Protein AF-A0A832B959-F1 (afdb_monomer_lite)

pLDDT: mean 92.3, std 11.52, range [41.88, 98.19]

Radius of gyration: 14.57 Å; chains: 1; bounding box: 38×28×36 Å

Sequence (88 aa):
AWLIDGLKKLEKLEFLTAGGARTIGQAAIQFILAEPCVAAVLPNIYNEEQLEEFAAAPDTPTITVAEYNRIQELYARNFDLDSEVAAV

Foldseek 3Di:
DVVVLVVLLVVLLVVQCPPNLADPLLSVQLLQVVDVVDDHDDDDDDDPVSVVRNVCSVVGDHQDPVSNVSNVVCVVCSVVDDDPPPPD

Secondary structure (DSSP, 8-state):
-HHHHHHHHHHTTGGGTGGGSS-HHHHHHHHHHTSTT---------SHHHHHHHHTGGGSPPPPHHHHHHHHHHHHTGGG--------

Structure (mmCIF, N/CA/C/O backbone):
data_AF-A0A832B959-F1
#
_entry.id   AF-A0A832B959-F1
#
loop_
_atom_site.group_PDB
_atom_site.id
_atom_site.type_symbol
_atom_site.label_atom_id
_atom_site.label_alt_id
_atom_site.label_comp_id
_atom_site.label_asym_id
_atom_site.label_entity_id
_atom_site.label_seq_id
_atom_site.pdbx_PDB_ins_code
_atom_site.Cartn_x
_atom_site.Cartn_y
_atom_site.Cartn_z
_atom_site.occupancy
_atom_site.B_iso_or_equiv
_atom_site.auth_seq_id
_atom_site.auth_comp_id
_atom_site.auth_asym_id
_atom_site.auth_atom_id
_atom_site.pdbx_PDB_model_num
ATOM 1 N N . ALA A 1 1 ? 19.800 4.803 -10.842 1.00 72.75 1 ALA A N 1
ATOM 2 C CA . ALA A 1 1 ? 20.264 4.997 -9.438 1.00 72.75 1 ALA A CA 1
ATOM 3 C C . ALA A 1 1 ? 19.100 4.728 -8.478 1.00 72.75 1 ALA A C 1
ATOM 5 O O . ALA A 1 1 ? 18.097 5.421 -8.583 1.00 72.75 1 ALA A O 1
ATOM 6 N N . TRP A 1 2 ? 19.209 3.756 -7.553 1.00 84.69 2 TRP A N 1
ATOM 7 C CA . TRP A 1 2 ? 18.045 3.140 -6.870 1.00 84.69 2 TRP A CA 1
ATOM 8 C C . TRP A 1 2 ? 17.053 4.126 -6.228 1.00 84.69 2 TRP A C 1
ATOM 10 O O . TRP A 1 2 ? 15.847 3.931 -6.349 1.00 84.69 2 TRP A O 1
ATOM 20 N N . LEU A 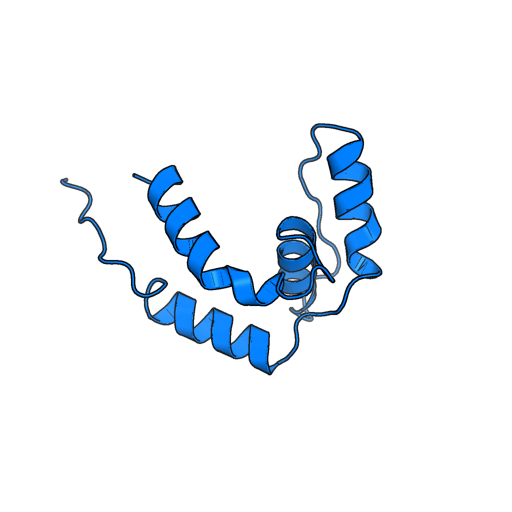1 3 ? 17.547 5.189 -5.582 1.00 88.94 3 LEU A N 1
ATOM 21 C CA . LEU A 1 3 ? 16.703 6.192 -4.927 1.00 88.94 3 LEU A CA 1
ATOM 22 C C . LEU A 1 3 ? 15.897 6.998 -5.950 1.00 88.94 3 LEU A C 1
ATOM 24 O O . LEU A 1 3 ? 14.693 7.160 -5.798 1.00 88.94 3 LEU A O 1
ATOM 28 N N . ILE A 1 4 ? 16.556 7.474 -7.008 1.00 91.44 4 ILE A N 1
ATOM 29 C CA . ILE A 1 4 ? 15.913 8.261 -8.067 1.00 91.44 4 ILE A CA 1
ATOM 30 C C . ILE A 1 4 ? 14.878 7.404 -8.799 1.00 91.44 4 ILE A C 1
ATOM 32 O O . ILE A 1 4 ? 13.770 7.862 -9.058 1.00 91.44 4 ILE A O 1
ATOM 36 N N . ASP A 1 5 ? 15.210 6.148 -9.089 1.00 90.56 5 ASP A N 1
ATOM 37 C CA . ASP A 1 5 ? 14.284 5.235 -9.760 1.00 90.56 5 ASP A CA 1
ATOM 38 C C . ASP A 1 5 ? 13.097 4.890 -8.853 1.00 90.56 5 ASP A C 1
ATOM 40 O O . ASP A 1 5 ? 11.961 4.844 -9.317 1.00 90.56 5 ASP A O 1
ATOM 44 N N . GLY A 1 6 ? 13.335 4.725 -7.549 1.00 91.75 6 GLY A N 1
ATOM 45 C CA . GLY A 1 6 ? 12.281 4.563 -6.550 1.00 91.75 6 GLY A CA 1
ATOM 46 C C . GLY A 1 6 ? 11.326 5.757 -6.500 1.00 91.75 6 GLY A C 1
ATOM 47 O O . GLY A 1 6 ? 10.114 5.562 -6.524 1.00 91.75 6 GLY A O 1
ATOM 48 N N . LEU A 1 7 ? 11.854 6.985 -6.510 1.00 93.94 7 LEU A N 1
ATOM 49 C CA . LEU A 1 7 ? 11.039 8.204 -6.540 1.00 93.94 7 LEU A CA 1
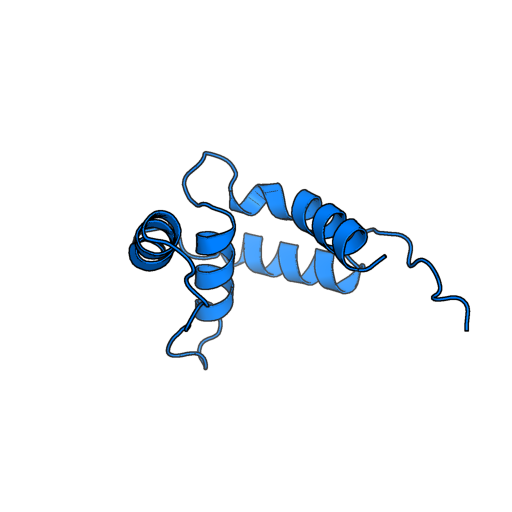ATOM 50 C C . LEU A 1 7 ? 10.203 8.304 -7.826 1.00 93.94 7 LEU A C 1
ATOM 52 O O . LEU A 1 7 ? 9.007 8.563 -7.752 1.00 93.94 7 LEU A O 1
ATOM 56 N N . LYS A 1 8 ? 10.776 7.985 -8.993 1.00 94.81 8 LYS A N 1
ATOM 57 C CA . LYS A 1 8 ? 10.026 7.944 -10.263 1.00 94.81 8 LYS A CA 1
ATOM 58 C C . LYS A 1 8 ? 8.904 6.899 -10.257 1.00 94.81 8 LYS A C 1
ATOM 60 O O . LYS A 1 8 ? 7.837 7.129 -10.817 1.00 94.81 8 LYS A O 1
ATOM 65 N N . LYS A 1 9 ? 9.127 5.731 -9.640 1.00 95.06 9 LYS A N 1
ATOM 66 C CA . LYS A 1 9 ? 8.075 4.709 -9.464 1.00 95.06 9 LYS A CA 1
ATOM 67 C C . LYS A 1 9 ? 6.973 5.212 -8.540 1.00 95.06 9 LYS A C 1
ATOM 69 O O . LYS A 1 9 ? 5.799 4.964 -8.805 1.00 95.06 9 LYS A O 1
ATOM 74 N N . LEU A 1 10 ? 7.351 5.934 -7.487 1.00 94.81 10 LEU A N 1
ATOM 75 C CA . LEU A 1 10 ? 6.416 6.513 -6.535 1.00 94.81 10 LEU A CA 1
ATOM 76 C C . LEU A 1 10 ? 5.482 7.544 -7.192 1.00 94.81 10 LEU A C 1
ATOM 78 O O . LEU A 1 10 ? 4.285 7.512 -6.926 1.00 94.81 10 LEU A O 1
ATOM 82 N N . GLU A 1 11 ? 5.978 8.370 -8.116 1.00 94.62 11 GLU A N 1
ATOM 83 C CA . GLU A 1 11 ? 5.142 9.297 -8.905 1.00 94.62 11 GLU A CA 1
ATOM 84 C C . GLU A 1 11 ? 4.016 8.564 -9.662 1.00 94.62 11 GLU A C 1
ATOM 86 O O . GLU A 1 11 ? 2.890 9.045 -9.771 1.00 94.62 11 GLU A O 1
ATOM 91 N N . LYS A 1 12 ? 4.263 7.338 -10.145 1.00 96.50 12 LYS A N 1
ATOM 92 C CA . LYS A 1 12 ? 3.228 6.539 -10.830 1.00 96.50 12 LYS A CA 1
ATOM 93 C C . LYS A 1 12 ? 2.128 6.030 -9.893 1.00 96.50 12 LYS A C 1
ATOM 95 O O . LYS A 1 12 ? 1.089 5.580 -10.379 1.00 96.50 12 LYS A O 1
ATOM 100 N N . LEU A 1 13 ? 2.346 6.093 -8.580 1.00 96.81 13 LEU A N 1
ATOM 101 C CA . LEU A 1 13 ? 1.427 5.642 -7.536 1.00 96.81 13 LEU A CA 1
ATOM 102 C C . LEU A 1 13 ? 0.620 6.783 -6.893 1.00 96.81 13 LEU A C 1
ATOM 104 O O . LEU A 1 13 ? -0.178 6.514 -5.999 1.00 96.81 13 LEU A O 1
ATOM 108 N N . GLU A 1 14 ? 0.743 8.028 -7.369 1.00 95.31 14 GLU A N 1
ATOM 109 C CA . GLU A 1 14 ? 0.010 9.197 -6.837 1.00 95.31 14 GLU A CA 1
ATOM 110 C C . GLU A 1 14 ? -1.517 9.015 -6.793 1.00 95.31 14 GLU A C 1
ATOM 112 O O . GLU A 1 14 ? -2.206 9.610 -5.967 1.00 95.31 14 GLU A O 1
ATOM 117 N N . PHE A 1 15 ? -2.075 8.146 -7.640 1.00 95.75 15 PHE A N 1
ATOM 118 C CA . PHE A 1 15 ? -3.507 7.847 -7.616 1.00 95.75 15 PHE A CA 1
ATOM 119 C C . PHE A 1 15 ? -3.978 7.209 -6.297 1.00 95.75 15 PHE A C 1
ATOM 121 O O . PHE A 1 15 ? -5.163 7.290 -5.994 1.00 95.75 15 PHE A O 1
ATOM 128 N N . LEU A 1 16 ? -3.080 6.605 -5.508 1.00 96.94 16 LEU A N 1
ATOM 129 C CA . LEU A 1 16 ? -3.409 5.991 -4.216 1.00 96.94 16 LEU A CA 1
ATOM 130 C C . LEU A 1 16 ? -3.664 7.020 -3.108 1.00 96.94 16 LEU A C 1
ATOM 132 O O . LEU A 1 16 ? -4.383 6.730 -2.146 1.00 96.94 16 LEU A O 1
ATOM 136 N N . THR A 1 17 ? -3.087 8.213 -3.251 1.00 95.81 17 THR A N 1
ATOM 137 C CA . THR A 1 17 ? -3.191 9.328 -2.299 1.00 95.81 17 THR A CA 1
ATOM 138 C C . THR A 1 17 ? -4.092 10.450 -2.823 1.00 95.81 17 THR A C 1
ATOM 140 O O . THR A 1 17 ? -4.297 11.463 -2.147 1.00 95.81 17 THR A O 1
ATOM 143 N N . ALA A 1 18 ? -4.671 10.275 -4.016 1.00 88.94 18 ALA A N 1
ATOM 144 C CA . ALA A 1 18 ? -5.568 11.240 -4.631 1.00 88.94 18 ALA A CA 1
ATOM 145 C C . ALA A 1 18 ? -6.746 11.576 -3.700 1.00 88.94 18 ALA A C 1
ATOM 147 O O . ALA A 1 18 ? -7.416 10.698 -3.159 1.00 88.94 18 ALA A O 1
ATOM 148 N N . GLY A 1 19 ? -6.995 12.873 -3.505 1.00 88.19 19 GLY A N 1
ATOM 149 C CA . GLY A 1 19 ? -8.040 13.365 -2.601 1.00 88.19 19 GLY A CA 1
ATOM 150 C C . GLY A 1 19 ? -7.650 13.410 -1.120 1.00 88.19 19 GLY A C 1
ATOM 151 O O . GLY A 1 19 ? -8.477 13.810 -0.308 1.00 88.19 19 GLY A O 1
ATOM 152 N N . GLY A 1 20 ? -6.416 13.039 -0.758 1.00 91.19 20 GLY A N 1
ATOM 153 C CA . GLY A 1 20 ? -5.884 13.214 0.599 1.00 91.19 20 GLY A CA 1
ATOM 154 C C . GLY A 1 20 ? -6.455 12.254 1.644 1.00 91.19 20 GLY A C 1
ATOM 155 O O . GLY A 1 20 ? -6.228 12.448 2.832 1.00 91.19 20 GLY A O 1
ATOM 156 N N . ALA A 1 21 ? -7.178 11.213 1.223 1.00 92.69 21 ALA A N 1
ATOM 157 C CA . ALA A 1 21 ? -7.756 10.224 2.135 1.00 92.69 21 ALA A CA 1
ATOM 158 C C . ALA A 1 21 ? -6.706 9.293 2.773 1.00 92.69 21 ALA A C 1
ATOM 160 O O . ALA A 1 21 ? -7.014 8.599 3.740 1.00 92.69 21 ALA A O 1
ATOM 161 N N . ARG A 1 22 ? -5.494 9.253 2.204 1.00 96.81 22 ARG A N 1
ATOM 162 C CA . ARG A 1 22 ? -4.338 8.464 2.648 1.00 96.81 22 ARG A CA 1
ATOM 163 C C . ARG A 1 22 ? -3.045 9.204 2.354 1.00 96.81 22 ARG A C 1
ATOM 165 O O . ARG A 1 22 ? -2.911 9.802 1.284 1.00 96.81 22 ARG A O 1
ATOM 172 N N . THR A 1 23 ? -2.064 9.058 3.234 1.00 97.31 23 THR A N 1
ATOM 173 C CA . THR A 1 23 ? -0.658 9.275 2.880 1.00 97.31 23 THR A CA 1
ATOM 174 C C . THR A 1 23 ? -0.119 8.098 2.063 1.00 97.31 23 THR A C 1
ATOM 176 O O . THR A 1 23 ? -0.735 7.030 1.978 1.00 97.31 23 THR A O 1
ATOM 179 N N . ILE A 1 24 ? 1.070 8.253 1.475 1.00 96.38 24 ILE A N 1
ATOM 180 C CA . ILE A 1 24 ? 1.721 7.130 0.795 1.00 96.38 24 ILE A CA 1
ATOM 181 C C . ILE A 1 24 ? 2.102 6.005 1.770 1.00 96.38 24 ILE A C 1
ATOM 183 O O . ILE A 1 24 ? 1.970 4.833 1.420 1.00 96.38 24 ILE A O 1
ATOM 187 N N . GLY A 1 25 ? 2.529 6.335 2.994 1.00 96.31 25 GLY A N 1
ATOM 188 C CA . GLY A 1 25 ? 2.864 5.340 4.013 1.00 96.31 25 GLY A CA 1
ATOM 189 C C . GLY A 1 25 ? 1.648 4.500 4.399 1.00 96.31 25 GLY A C 1
ATOM 190 O O . GLY A 1 25 ? 1.713 3.270 4.408 1.00 96.31 25 GLY A O 1
ATOM 191 N N . GLN A 1 26 ? 0.503 5.153 4.602 1.00 97.88 26 GLN A N 1
ATOM 192 C CA . GLN A 1 26 ? -0.767 4.482 4.879 1.00 97.88 26 GLN A CA 1
ATOM 193 C C . GLN A 1 26 ? -1.232 3.626 3.696 1.00 97.88 26 GLN A C 1
ATOM 195 O O . GLN A 1 26 ? -1.650 2.486 3.895 1.00 97.88 26 GLN A O 1
ATOM 200 N N . ALA A 1 27 ? -1.100 4.121 2.459 1.00 97.88 27 ALA A N 1
ATOM 201 C CA . ALA A 1 27 ? -1.409 3.339 1.262 1.00 97.88 27 ALA A CA 1
ATOM 202 C C . ALA A 1 27 ? -0.521 2.087 1.136 1.00 97.88 27 ALA A C 1
ATOM 204 O O . ALA A 1 27 ? -1.017 1.021 0.776 1.00 97.88 27 ALA A O 1
ATOM 205 N N . ALA A 1 28 ? 0.769 2.182 1.478 1.00 97.12 28 ALA A N 1
ATOM 206 C CA . ALA A 1 28 ? 1.677 1.038 1.488 1.00 97.12 28 ALA A CA 1
ATOM 207 C C . ALA A 1 28 ? 1.284 -0.007 2.547 1.00 97.12 28 ALA A C 1
ATOM 209 O O . ALA A 1 28 ? 1.281 -1.202 2.254 1.00 97.12 28 ALA A O 1
ATOM 210 N N . ILE A 1 29 ? 0.895 0.426 3.753 1.00 97.88 29 ILE A N 1
ATOM 211 C CA . ILE A 1 29 ? 0.397 -0.471 4.809 1.00 97.88 29 ILE A CA 1
ATOM 212 C C . ILE A 1 29 ? -0.893 -1.169 4.358 1.00 97.88 29 ILE A C 1
ATOM 214 O O . ILE A 1 29 ? -0.979 -2.395 4.427 1.00 97.88 29 ILE A O 1
ATOM 218 N N . GLN A 1 30 ? -1.863 -0.412 3.837 1.00 97.62 30 GLN A N 1
ATOM 219 C CA . GLN A 1 30 ? -3.122 -0.951 3.312 1.00 97.62 30 GLN A CA 1
ATOM 220 C C . GLN A 1 30 ? -2.894 -1.929 2.149 1.00 97.62 30 GLN A C 1
ATOM 222 O O . GLN A 1 30 ? -3.597 -2.930 2.042 1.00 97.62 30 GLN A O 1
ATOM 227 N N . PHE A 1 31 ? -1.896 -1.681 1.296 1.00 97.56 31 PHE A N 1
ATOM 228 C CA . PHE A 1 31 ? -1.515 -2.598 0.220 1.00 97.56 31 PHE A CA 1
ATOM 229 C C . PHE A 1 31 ? -0.976 -3.928 0.742 1.00 97.56 31 PHE A C 1
ATOM 231 O O 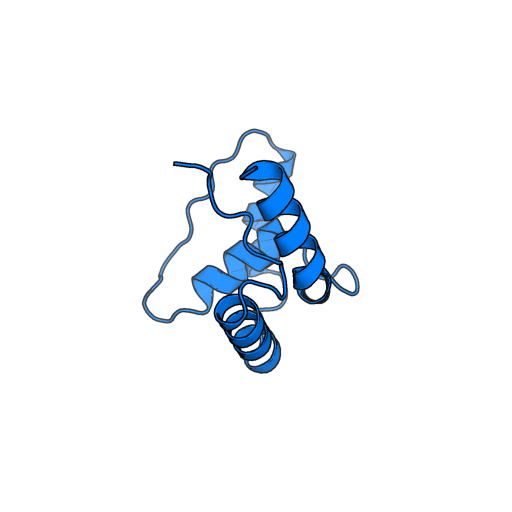. PHE A 1 31 ? -1.371 -4.977 0.243 1.00 97.56 31 PHE A O 1
ATOM 238 N N . ILE A 1 32 ? -0.113 -3.904 1.759 1.00 96.88 32 ILE A N 1
ATOM 239 C CA . ILE A 1 32 ? 0.420 -5.132 2.359 1.00 96.88 32 ILE A CA 1
ATOM 240 C C . ILE A 1 32 ? -0.698 -5.924 3.056 1.00 96.88 32 ILE A C 1
ATOM 242 O O . ILE A 1 32 ? -0.778 -7.139 2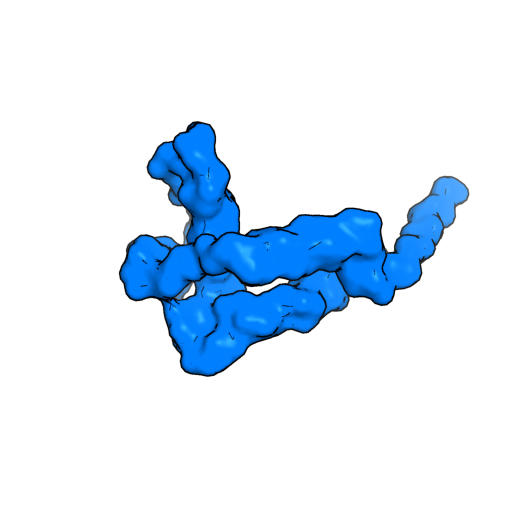.898 1.00 96.88 32 ILE A O 1
ATOM 246 N N . LEU A 1 33 ? -1.584 -5.241 3.788 1.00 96.38 33 LEU A N 1
ATOM 247 C CA . LEU A 1 33 ? -2.720 -5.859 4.485 1.00 96.38 33 LEU A CA 1
ATOM 248 C C . LEU A 1 33 ? -3.835 -6.347 3.546 1.00 96.38 33 LEU A C 1
ATOM 250 O O . LEU A 1 33 ? -4.717 -7.083 3.984 1.00 96.38 33 LEU A O 1
ATOM 254 N N . ALA A 1 34 ? -3.812 -5.966 2.266 1.00 95.31 34 ALA A N 1
ATOM 255 C CA . ALA A 1 34 ? -4.752 -6.484 1.275 1.00 95.31 34 ALA A CA 1
ATOM 256 C C . ALA A 1 34 ? -4.501 -7.966 0.942 1.00 95.31 34 ALA A C 1
ATOM 258 O O . ALA A 1 34 ? -5.389 -8.628 0.407 1.00 95.31 34 ALA A O 1
ATOM 259 N N . GLU A 1 35 ? -3.312 -8.492 1.251 1.00 95.00 35 GLU A N 1
ATOM 260 C CA . GLU A 1 35 ? -2.978 -9.901 1.066 1.00 95.00 35 GLU A CA 1
ATOM 261 C C . GLU A 1 35 ? -3.545 -10.745 2.228 1.00 95.00 35 GLU A C 1
ATOM 263 O O . GLU A 1 35 ? -3.104 -10.580 3.368 1.00 95.00 35 GLU A O 1
ATOM 268 N N . PRO A 1 36 ? -4.467 -11.699 1.979 1.00 93.62 36 PRO A N 1
ATOM 269 C CA . PRO A 1 36 ? -5.139 -12.448 3.047 1.00 93.62 36 PRO A CA 1
ATOM 270 C C . PRO A 1 36 ? -4.211 -13.239 3.974 1.00 93.62 36 PRO A C 1
ATOM 272 O O . PRO A 1 36 ? -4.604 -13.575 5.091 1.00 93.62 36 PRO A O 1
ATOM 275 N N . CYS A 1 37 ? -2.999 -13.578 3.520 1.00 96.62 37 CYS A N 1
ATOM 276 C CA . CYS A 1 37 ? -2.028 -14.295 4.344 1.00 96.62 37 CYS A CA 1
ATOM 277 C C . CYS A 1 37 ? -1.228 -13.393 5.303 1.00 96.62 37 CYS A C 1
ATOM 279 O O . CYS A 1 37 ? -0.490 -13.912 6.144 1.00 96.62 37 CYS A O 1
ATOM 281 N N . VAL A 1 38 ? -1.383 -12.066 5.228 1.00 96.75 38 VAL A N 1
ATOM 282 C CA . VAL A 1 38 ? -0.671 -11.110 6.081 1.00 96.75 38 VAL A CA 1
ATOM 283 C C . VAL A 1 38 ? -1.556 -10.645 7.235 1.00 96.75 38 VAL A C 1
ATOM 285 O O . VAL A 1 38 ? -2.590 -10.017 7.041 1.00 96.75 38 VAL A O 1
ATOM 288 N N . ALA A 1 39 ? -1.119 -10.919 8.466 1.00 96.00 39 ALA A N 1
ATOM 289 C CA . ALA A 1 39 ? -1.862 -10.548 9.672 1.00 96.00 39 ALA A CA 1
ATOM 290 C C . ALA A 1 39 ? -1.503 -9.157 10.230 1.00 96.00 39 ALA A C 1
ATOM 292 O O . ALA A 1 39 ? -2.328 -8.538 10.898 1.00 96.00 39 ALA A O 1
ATOM 293 N N . ALA A 1 40 ? -0.270 -8.683 10.018 1.00 96.12 40 ALA A N 1
ATOM 294 C CA . ALA A 1 40 ? 0.222 -7.427 10.585 1.00 96.12 40 ALA A CA 1
ATOM 295 C C . ALA A 1 40 ? 1.379 -6.836 9.763 1.00 96.12 40 ALA A C 1
ATOM 297 O O . ALA A 1 40 ? 2.115 -7.566 9.098 1.00 96.12 40 ALA A O 1
ATOM 298 N N . VAL A 1 41 ? 1.569 -5.518 9.876 1.00 96.19 41 VAL A N 1
ATOM 299 C CA . VAL A 1 41 ? 2.687 -4.762 9.288 1.00 96.19 41 VAL A CA 1
ATOM 300 C C . VAL A 1 41 ? 3.445 -4.054 10.408 1.00 96.19 41 VAL A C 1
ATOM 302 O O . VAL A 1 41 ? 2.835 -3.403 11.251 1.00 96.19 41 VAL A O 1
ATOM 305 N N . LEU A 1 42 ? 4.773 -4.184 10.420 1.00 95.06 42 LEU A N 1
ATOM 306 C CA . LEU A 1 42 ? 5.663 -3.582 11.417 1.00 95.06 42 LEU A CA 1
ATOM 307 C C . LEU A 1 42 ? 6.598 -2.581 10.717 1.00 95.06 42 LEU A C 1
ATOM 309 O O . LEU A 1 42 ? 7.664 -2.983 10.244 1.00 95.06 42 LEU A O 1
ATOM 313 N N . PRO A 1 43 ? 6.200 -1.303 10.578 1.00 94.00 43 PRO A N 1
ATOM 314 C CA . PRO A 1 43 ? 7.049 -0.289 9.965 1.00 94.00 43 PRO A CA 1
ATOM 315 C C . PRO A 1 43 ? 8.203 0.112 10.895 1.00 94.00 43 PRO A C 1
ATOM 317 O O . PRO A 1 43 ? 8.081 0.075 12.120 1.00 94.00 43 PRO A O 1
ATOM 320 N N . ASN A 1 44 ? 9.313 0.563 10.308 1.00 95.56 44 ASN A N 1
ATOM 321 C CA . ASN A 1 44 ? 10.345 1.277 11.057 1.00 95.56 44 ASN A CA 1
ATOM 322 C C . ASN A 1 44 ? 9.861 2.706 11.315 1.00 95.56 44 ASN A C 1
ATOM 324 O O . ASN A 1 44 ? 9.545 3.427 10.370 1.00 95.56 44 ASN A O 1
ATOM 328 N N . ILE A 1 45 ? 9.819 3.104 12.582 1.00 96.75 45 ILE A N 1
ATOM 329 C CA . ILE A 1 45 ? 9.298 4.398 13.027 1.00 96.75 45 ILE A CA 1
ATOM 330 C C . ILE A 1 45 ? 10.459 5.204 13.599 1.00 96.75 45 ILE A C 1
ATOM 332 O O . ILE A 1 45 ? 11.148 4.740 14.508 1.00 96.75 45 ILE A O 1
ATOM 336 N N . TYR A 1 46 ? 10.683 6.401 13.062 1.00 96.31 46 TYR A N 1
ATOM 337 C CA . TYR A 1 46 ? 11.815 7.247 13.452 1.00 96.31 46 TYR A CA 1
ATOM 338 C C . TYR A 1 46 ? 11.418 8.434 14.333 1.00 96.31 46 TYR A C 1
ATOM 340 O O . TYR A 1 46 ? 12.276 9.005 15.005 1.00 96.31 46 TYR A O 1
ATOM 348 N N . ASN A 1 47 ? 10.143 8.822 14.330 1.00 97.88 47 ASN A N 1
ATOM 349 C CA . ASN A 1 47 ? 9.628 9.958 15.088 1.00 97.88 47 ASN A CA 1
ATOM 350 C C . ASN A 1 47 ? 8.131 9.787 15.409 1.00 97.88 47 ASN A C 1
ATOM 352 O O . ASN A 1 47 ? 7.487 8.840 14.958 1.00 97.88 47 ASN A O 1
ATOM 356 N N . GLU A 1 48 ? 7.606 10.702 16.221 1.00 98.19 48 GLU A N 1
ATOM 357 C CA . GLU A 1 48 ? 6.207 10.713 16.666 1.00 98.19 48 GLU A CA 1
ATOM 358 C C . GLU A 1 48 ? 5.224 10.945 15.509 1.00 98.19 48 GLU A C 1
ATOM 360 O O . GLU A 1 48 ? 4.223 10.247 15.420 1.00 98.19 48 GLU A O 1
ATOM 365 N N . GLU A 1 49 ? 5.553 11.822 14.559 1.00 97.81 49 GLU A N 1
ATOM 366 C CA . GLU A 1 49 ? 4.712 12.085 13.381 1.00 97.81 49 GLU A CA 1
ATOM 367 C C . GLU A 1 49 ? 4.480 10.814 12.543 1.00 97.81 49 GLU A C 1
ATOM 369 O O . GLU A 1 49 ? 3.350 10.505 12.174 1.00 97.81 49 GLU A O 1
ATOM 374 N N . GLN A 1 50 ? 5.527 10.016 12.306 1.00 97.50 50 GLN A N 1
ATOM 375 C CA . GLN A 1 50 ? 5.408 8.726 11.619 1.00 97.50 50 GLN A CA 1
ATOM 376 C C . GLN A 1 50 ? 4.633 7.698 12.435 1.00 97.50 50 GLN A C 1
ATOM 378 O O . GLN A 1 50 ? 3.909 6.882 11.864 1.00 97.50 50 GLN A O 1
ATOM 383 N N . LEU A 1 51 ? 4.800 7.703 13.762 1.00 97.69 51 LEU A N 1
ATOM 384 C CA . LEU A 1 51 ? 4.023 6.829 14.634 1.00 97.69 51 LEU A CA 1
ATOM 385 C C . LEU A 1 51 ? 2.530 7.123 14.468 1.00 97.69 51 LEU A C 1
ATOM 387 O O . LEU A 1 51 ? 1.761 6.195 14.233 1.00 97.69 51 LEU A O 1
ATOM 391 N N . GLU A 1 52 ? 2.140 8.394 14.559 1.00 97.94 52 GLU A N 1
ATOM 392 C CA . GLU A 1 52 ? 0.756 8.839 14.393 1.00 97.94 52 GLU A CA 1
ATOM 393 C C . GLU A 1 52 ? 0.227 8.521 12.988 1.00 97.94 52 GLU A C 1
ATOM 395 O O . GLU A 1 52 ? -0.846 7.928 12.852 1.00 97.94 52 GLU A O 1
ATOM 400 N N . GLU A 1 53 ? 1.003 8.830 11.943 1.00 97.69 53 GLU A N 1
ATOM 401 C CA . GLU A 1 53 ? 0.651 8.540 10.551 1.00 97.69 53 GLU A CA 1
ATOM 402 C C . GLU A 1 53 ? 0.371 7.045 10.337 1.00 97.69 53 GLU A C 1
ATOM 404 O O . GLU A 1 53 ? -0.675 6.671 9.795 1.00 97.69 53 GLU A O 1
ATOM 409 N N . PHE A 1 54 ? 1.298 6.176 10.748 1.00 98.00 54 PHE A N 1
ATOM 410 C CA . PHE A 1 54 ? 1.205 4.739 10.488 1.00 98.00 54 PHE A CA 1
ATOM 411 C C . PHE A 1 54 ? 0.185 4.051 11.396 1.00 98.00 54 PHE A C 1
ATOM 413 O O . PHE A 1 54 ? -0.491 3.125 10.946 1.00 98.00 54 PHE A O 1
ATOM 420 N N . ALA A 1 55 ? 0.023 4.511 12.640 1.00 96.75 55 ALA A N 1
ATOM 421 C CA . ALA A 1 55 ? -0.999 3.997 13.548 1.00 96.75 55 ALA A CA 1
ATOM 422 C C . ALA A 1 55 ? -2.423 4.297 13.054 1.00 96.75 55 ALA A C 1
ATOM 424 O O . ALA A 1 55 ? -3.317 3.488 13.284 1.00 96.75 55 ALA A O 1
ATOM 425 N N . ALA A 1 56 ? -2.622 5.406 12.333 1.00 97.06 56 ALA A N 1
ATOM 426 C CA . ALA A 1 56 ? -3.901 5.766 11.723 1.00 97.06 56 ALA A CA 1
ATOM 427 C C . ALA A 1 56 ? -4.192 5.032 10.397 1.00 97.06 56 ALA A C 1
ATOM 429 O O . ALA A 1 56 ? -5.284 5.168 9.848 1.00 97.06 56 ALA A O 1
ATOM 430 N N . ALA A 1 57 ? -3.254 4.237 9.859 1.00 97.31 57 ALA A N 1
ATOM 431 C CA . ALA A 1 57 ? -3.449 3.533 8.587 1.00 97.31 57 ALA A CA 1
ATOM 432 C C . ALA A 1 57 ? -4.730 2.668 8.527 1.00 97.31 57 ALA A C 1
ATOM 434 O O . ALA A 1 57 ? -5.404 2.733 7.494 1.00 97.31 57 ALA A O 1
ATOM 435 N N . PRO A 1 58 ? -5.126 1.915 9.579 1.00 95.00 58 PRO A N 1
ATOM 436 C CA . PRO A 1 58 ? -6.361 1.124 9.575 1.00 95.00 58 PRO A CA 1
ATOM 437 C C . PRO A 1 58 ? -7.647 1.946 9.409 1.00 95.00 58 PRO A C 1
ATOM 439 O O . PRO A 1 58 ? -8.629 1.412 8.901 1.00 95.00 58 PRO A O 1
ATOM 442 N N . ASP A 1 59 ? -7.636 3.229 9.788 1.00 96.50 59 ASP A N 1
ATOM 443 C CA . ASP A 1 59 ? -8.789 4.135 9.673 1.00 96.50 59 ASP A CA 1
ATOM 444 C C . ASP A 1 59 ? -8.925 4.755 8.272 1.00 96.50 59 ASP A C 1
ATOM 446 O O . ASP A 1 59 ? -9.885 5.471 7.975 1.00 96.50 59 ASP A O 1
ATOM 450 N N . THR A 1 60 ? -7.966 4.486 7.387 1.00 97.38 60 THR A N 1
ATOM 451 C CA . THR A 1 60 ? -7.987 4.970 6.006 1.00 97.38 60 THR A CA 1
ATOM 452 C C . THR A 1 60 ? -8.651 3.970 5.053 1.00 97.38 60 THR A C 1
ATOM 454 O O . THR A 1 60 ? -8.753 2.784 5.372 1.00 97.38 60 THR A O 1
ATOM 457 N N . PRO A 1 61 ? -9.103 4.399 3.857 1.00 96.62 61 PRO A N 1
ATOM 458 C CA . PRO A 1 61 ? -9.671 3.484 2.871 1.00 96.62 61 PRO A CA 1
ATOM 459 C C . PRO A 1 61 ? -8.743 2.306 2.542 1.00 96.62 61 PRO A C 1
ATOM 461 O O . PRO A 1 61 ? -7.550 2.484 2.291 1.00 96.62 61 PRO A O 1
ATOM 464 N N . THR A 1 62 ? -9.289 1.096 2.461 1.00 96.31 62 THR A N 1
ATOM 465 C CA . THR A 1 62 ? -8.526 -0.077 2.017 1.00 96.31 62 THR A CA 1
ATOM 466 C C . THR A 1 62 ? -8.139 0.038 0.540 1.00 96.31 62 THR A C 1
ATOM 468 O O . THR A 1 62 ? -8.702 0.841 -0.212 1.00 96.31 62 THR A O 1
ATOM 471 N N . ILE A 1 63 ? -7.159 -0.756 0.098 1.00 96.50 63 ILE A N 1
ATOM 472 C CA . ILE A 1 63 ? -6.867 -0.875 -1.335 1.00 96.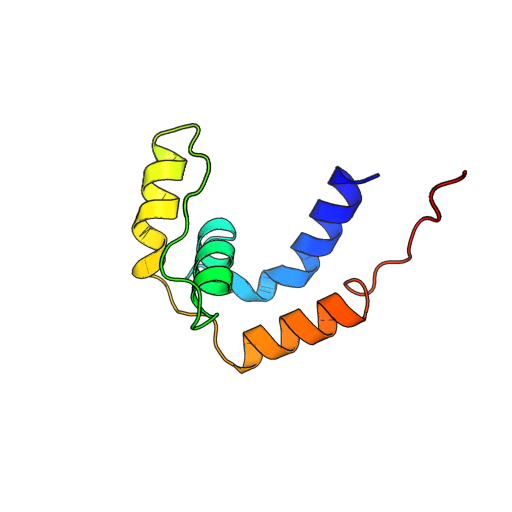50 63 ILE A CA 1
ATOM 473 C C . ILE A 1 63 ? -8.034 -1.579 -2.023 1.00 96.50 63 ILE A C 1
ATOM 475 O O . ILE A 1 63 ? -8.392 -2.712 -1.702 1.00 96.50 63 ILE A O 1
ATOM 479 N N . THR A 1 64 ? -8.630 -0.900 -2.996 1.00 95.81 64 THR A N 1
ATOM 480 C CA . THR A 1 64 ? -9.690 -1.470 -3.824 1.00 95.81 64 THR A CA 1
ATOM 481 C C . THR A 1 64 ? -9.118 -2.464 -4.833 1.00 95.81 64 THR A C 1
ATOM 483 O O . THR A 1 64 ? -7.957 -2.386 -5.232 1.00 95.81 64 THR A O 1
ATOM 486 N N . VAL A 1 65 ? -9.963 -3.365 -5.342 1.00 96.12 65 VAL A N 1
ATOM 487 C CA . VAL A 1 65 ? -9.577 -4.306 -6.411 1.00 96.12 65 VAL A CA 1
ATOM 488 C C . VAL A 1 65 ? -9.066 -3.571 -7.660 1.00 96.12 65 VAL A C 1
ATOM 490 O O . VAL A 1 65 ? -8.117 -4.019 -8.299 1.00 96.12 65 VAL A O 1
ATOM 493 N N . ALA A 1 66 ? -9.664 -2.425 -8.002 1.00 96.94 66 ALA A N 1
ATOM 494 C CA . ALA A 1 66 ? -9.247 -1.626 -9.153 1.00 96.94 66 ALA A CA 1
ATOM 495 C C . ALA A 1 66 ? -7.852 -1.012 -8.956 1.00 96.94 66 ALA A C 1
ATOM 497 O O . ALA A 1 66 ? -7.018 -1.071 -9.859 1.00 96.94 66 ALA A O 1
ATOM 498 N N . GLU A 1 67 ? -7.583 -0.458 -7.771 1.00 97.06 67 GLU A N 1
ATOM 499 C CA . GLU A 1 67 ? -6.258 0.058 -7.416 1.00 97.06 67 GLU A CA 1
ATOM 500 C C . GLU A 1 67 ? -5.217 -1.060 -7.394 1.00 97.06 67 GLU A C 1
ATOM 502 O O . GLU A 1 67 ? -4.154 -0.900 -7.988 1.00 97.06 67 GLU A O 1
ATOM 507 N N . TYR A 1 68 ? -5.537 -2.205 -6.783 1.00 96.94 68 TYR A N 1
ATOM 508 C CA . TYR A 1 68 ? -4.656 -3.370 -6.746 1.00 96.94 68 TYR A CA 1
ATOM 509 C C . TYR A 1 68 ? -4.262 -3.819 -8.156 1.00 96.94 68 TYR A C 1
ATOM 511 O O . TYR A 1 68 ? -3.075 -3.907 -8.461 1.00 96.94 68 TYR A O 1
ATOM 519 N N . ASN A 1 69 ? -5.237 -4.026 -9.045 1.00 97.44 69 ASN A N 1
ATOM 520 C CA . ASN A 1 69 ? -4.971 -4.434 -10.426 1.00 97.44 69 ASN A CA 1
ATOM 521 C C . ASN A 1 69 ? -4.100 -3.410 -11.163 1.00 97.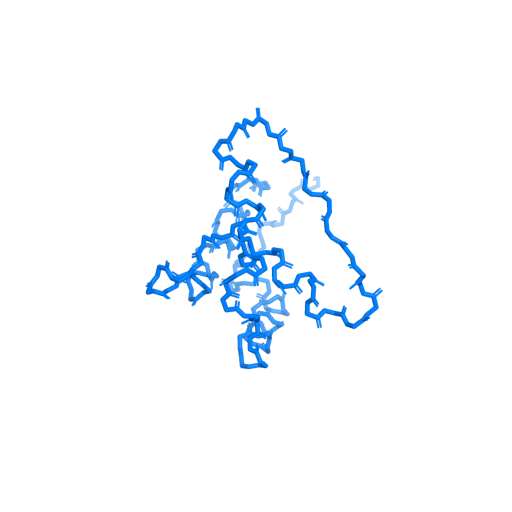44 69 ASN A C 1
ATOM 523 O O . ASN A 1 69 ? -3.144 -3.784 -11.840 1.00 97.44 69 ASN A O 1
ATOM 527 N N . ARG A 1 70 ? -4.361 -2.112 -10.967 1.00 97.62 70 ARG A N 1
ATOM 528 C CA . ARG A 1 70 ? -3.542 -1.044 -11.550 1.00 97.62 70 ARG A CA 1
ATOM 529 C C . ARG A 1 70 ? -2.096 -1.070 -11.039 1.00 97.62 70 ARG A C 1
ATOM 531 O O . ARG A 1 70 ? -1.180 -0.848 -11.827 1.00 97.62 70 ARG A O 1
ATOM 538 N N . ILE A 1 71 ? -1.873 -1.359 -9.753 1.00 97.44 71 ILE A N 1
ATOM 539 C CA . ILE A 1 71 ? -0.523 -1.547 -9.192 1.00 97.44 71 ILE A CA 1
ATOM 540 C C . ILE A 1 71 ? 0.169 -2.741 -9.858 1.00 97.44 71 ILE A C 1
ATOM 542 O O . ILE A 1 71 ? 1.322 -2.613 -10.266 1.00 97.44 71 ILE A O 1
ATOM 546 N N . GLN A 1 72 ? -0.523 -3.876 -10.009 1.00 97.31 72 GLN A N 1
ATOM 547 C CA . GLN A 1 72 ? 0.042 -5.073 -10.647 1.00 97.31 72 GLN A CA 1
ATOM 548 C C . GLN A 1 72 ? 0.440 -4.807 -12.104 1.00 97.31 72 GLN A C 1
ATOM 550 O O . GLN A 1 72 ? 1.528 -5.189 -12.533 1.00 97.31 72 GLN A O 1
ATOM 555 N N . GLU A 1 73 ? -0.400 -4.097 -12.857 1.00 97.75 73 GLU A N 1
ATOM 556 C CA . GLU A 1 73 ? -0.101 -3.693 -14.232 1.00 97.75 73 GLU A CA 1
ATOM 557 C C . GLU A 1 73 ? 1.112 -2.760 -14.322 1.00 97.75 73 GLU A C 1
ATOM 559 O O . GLU A 1 73 ? 1.971 -2.953 -15.184 1.00 97.75 73 GLU A O 1
ATOM 564 N N . LEU A 1 74 ? 1.202 -1.763 -13.433 1.00 97.50 74 LEU A N 1
ATOM 565 C CA . LEU A 1 74 ? 2.368 -0.883 -13.352 1.00 97.50 74 LEU A CA 1
ATOM 566 C C . LEU A 1 74 ? 3.624 -1.690 -13.035 1.00 97.50 74 LEU A C 1
ATOM 568 O O . LEU A 1 74 ? 4.623 -1.559 -13.735 1.00 97.50 74 LEU A O 1
ATOM 572 N N . TYR A 1 75 ? 3.574 -2.564 -12.031 1.00 96.00 75 TYR A N 1
ATOM 573 C CA . TYR A 1 75 ? 4.706 -3.404 -11.653 1.00 96.00 75 TYR A CA 1
ATOM 574 C C . TYR A 1 75 ? 5.180 -4.287 -12.819 1.00 96.00 75 TYR A C 1
ATOM 576 O O . TYR A 1 75 ? 6.374 -4.309 -13.120 1.00 96.00 75 TYR A O 1
ATOM 584 N N . ALA A 1 76 ? 4.252 -4.932 -13.536 1.00 96.81 76 ALA A N 1
ATOM 585 C CA . ALA A 1 76 ? 4.549 -5.784 -14.690 1.00 96.81 76 ALA A CA 1
ATOM 586 C C . ALA A 1 76 ? 5.243 -5.036 -15.844 1.00 96.81 76 ALA A C 1
ATOM 588 O O . ALA A 1 76 ? 6.019 -5.636 -16.587 1.00 96.81 76 ALA A O 1
ATOM 589 N N . ARG A 1 77 ? 5.001 -3.727 -15.980 1.00 95.75 77 ARG A N 1
ATOM 590 C CA . ARG A 1 77 ? 5.647 -2.853 -16.975 1.00 95.75 77 ARG A CA 1
ATOM 591 C C . ARG A 1 77 ? 6.814 -2.040 -16.408 1.00 95.75 77 ARG A C 1
ATOM 593 O O . ARG A 1 77 ? 7.225 -1.057 -17.016 1.00 95.75 77 ARG A O 1
ATOM 600 N N . ASN A 1 78 ? 7.337 -2.403 -15.233 1.00 94.06 78 ASN A N 1
ATOM 601 C CA . ASN A 1 78 ? 8.379 -1.645 -14.529 1.00 94.06 78 ASN A CA 1
ATOM 602 C C . ASN A 1 78 ? 8.020 -0.153 -14.340 1.00 94.06 78 ASN A C 1
ATOM 604 O O . ASN A 1 78 ? 8.871 0.727 -14.438 1.00 94.06 78 ASN A O 1
ATOM 608 N N . PHE A 1 79 ? 6.750 0.129 -14.049 1.00 95.81 79 PHE A N 1
ATOM 609 C CA . PHE A 1 79 ? 6.190 1.470 -13.860 1.00 95.81 79 PHE A CA 1
ATOM 610 C C . PHE A 1 79 ? 6.365 2.381 -15.084 1.00 95.81 79 PHE A C 1
ATOM 612 O O . PHE A 1 79 ? 6.436 3.604 -14.951 1.00 95.81 79 PHE A O 1
ATOM 619 N N . ASP A 1 80 ? 6.438 1.777 -16.275 1.00 93.88 80 ASP A N 1
ATOM 620 C CA . ASP A 1 80 ? 6.675 2.462 -17.545 1.00 93.88 80 ASP A CA 1
ATOM 621 C C . ASP A 1 80 ? 7.987 3.282 -17.529 1.00 93.88 80 ASP A C 1
ATOM 623 O O . ASP A 1 80 ? 8.089 4.337 -18.156 1.00 93.88 80 ASP A O 1
ATOM 627 N N . LEU A 1 81 ? 8.983 2.815 -16.762 1.00 91.12 81 LEU A N 1
ATOM 628 C CA . LEU A 1 81 ? 10.324 3.392 -16.700 1.00 91.12 81 LEU A CA 1
ATOM 629 C C . LEU A 1 81 ? 11.301 2.562 -17.530 1.00 91.12 81 LEU A C 1
ATOM 631 O O . LEU A 1 81 ? 11.381 1.337 -17.371 1.00 91.12 81 LEU A O 1
ATOM 635 N N . ASP A 1 82 ? 12.103 3.250 -18.340 1.00 81.31 82 ASP A N 1
ATOM 636 C CA . ASP A 1 82 ? 13.243 2.649 -19.022 1.00 81.31 82 ASP A CA 1
ATOM 637 C C . ASP A 1 82 ? 14.219 2.102 -17.976 1.00 81.31 82 ASP A C 1
ATOM 639 O O . ASP A 1 82 ? 14.665 2.812 -17.071 1.00 81.31 82 ASP A O 1
ATOM 643 N N . SER A 1 83 ? 14.540 0.814 -18.067 1.00 65.00 83 SER A N 1
ATOM 644 C CA . SER A 1 83 ? 15.591 0.227 -17.246 1.00 65.00 83 SER A CA 1
ATOM 645 C C . SER A 1 83 ? 16.933 0.820 -17.673 1.00 65.00 83 SER A C 1
ATOM 647 O O . SER A 1 83 ? 17.441 0.470 -18.739 1.00 65.00 83 SER A O 1
ATOM 649 N N . GLU A 1 84 ? 17.531 1.684 -16.848 1.00 61.28 84 GLU A N 1
ATOM 650 C CA . GLU A 1 84 ? 18.973 1.919 -16.932 1.00 61.28 84 GLU A CA 1
ATOM 651 C C . GLU A 1 84 ? 19.647 0.562 -16.713 1.00 61.28 84 GLU A C 1
ATOM 653 O O . GLU A 1 84 ? 19.599 -0.004 -15.619 1.00 61.28 84 GLU A O 1
ATOM 658 N N . VAL A 1 85 ? 20.223 0.001 -17.780 1.00 53.41 85 VAL A N 1
ATOM 659 C CA . VAL A 1 85 ? 21.081 -1.177 -17.674 1.00 53.41 85 VAL A CA 1
ATOM 660 C C . VAL A 1 85 ? 22.178 -0.796 -16.693 1.00 53.41 85 VAL A C 1
ATOM 662 O O . VAL A 1 85 ? 22.944 0.132 -16.958 1.00 53.41 85 VAL A O 1
ATOM 665 N N . ALA A 1 86 ? 22.233 -1.471 -15.544 1.00 51.06 86 ALA A N 1
ATOM 666 C CA . ALA A 1 86 ? 23.381 -1.360 -14.664 1.00 51.06 86 ALA A CA 1
ATOM 667 C C . ALA A 1 86 ? 24.596 -1.760 -15.505 1.00 51.06 86 ALA A C 1
ATOM 669 O O . ALA A 1 86 ? 24.707 -2.917 -15.910 1.00 51.06 86 ALA A O 1
ATOM 670 N N . ALA A 1 87 ? 25.431 -0.782 -15.858 1.00 44.19 87 ALA A N 1
ATOM 671 C CA . ALA A 1 87 ? 26.695 -1.050 -16.515 1.00 44.19 87 ALA A CA 1
ATOM 672 C C . ALA A 1 87 ? 27.469 -2.006 -15.599 1.00 44.19 87 ALA A C 1
ATOM 674 O O . ALA A 1 87 ? 27.755 -1.663 -14.449 1.00 44.19 87 ALA A O 1
ATOM 675 N N . VAL A 1 88 ? 27.672 -3.228 -16.094 1.00 41.88 88 VAL A N 1
ATOM 676 C CA . VAL A 1 88 ? 28.479 -4.274 -15.457 1.00 41.88 88 VAL A CA 1
ATOM 677 C C . VAL A 1 88 ? 29.946 -3.888 -15.548 1.00 41.88 88 VAL A C 1
ATOM 679 O O . VAL A 1 88 ? 30.350 -3.418 -16.637 1.00 41.88 88 VAL A O 1
#